Protein AF-A0AAW7HRW5-F1 (afdb_monomer_lite)

pLDDT: mean 77.69, std 19.2, range [45.69, 97.62]

Structure (mmCIF, N/CA/C/O backbone):
data_AF-A0AAW7HRW5-F1
#
_entry.id   AF-A0AAW7HRW5-F1
#
loop_
_atom_site.group_PDB
_atom_site.id
_atom_site.type_symbol
_atom_site.label_atom_id
_atom_site.label_alt_id
_atom_site.label_comp_id
_atom_site.label_asym_id
_atom_site.label_entity_id
_atom_site.label_seq_id
_atom_site.pdbx_PDB_ins_code
_atom_site.Cartn_x
_atom_site.Cartn_y
_atom_site.Cartn_z
_atom_site.occupancy
_atom_site.B_iso_or_equiv
_atom_site.auth_seq_id
_atom_site.auth_comp_id
_atom_site.auth_asym_id
_atom_site.auth_atom_id
_atom_site.pdbx_PDB_model_num
ATOM 1 N N . MET A 1 1 ? -2.945 5.505 -15.933 1.00 62.91 1 MET A N 1
ATOM 2 C CA . MET A 1 1 ? -2.258 4.802 -14.826 1.00 62.91 1 MET A CA 1
ATOM 3 C C . MET A 1 1 ? -3.229 4.757 -13.663 1.00 62.91 1 MET A C 1
ATOM 5 O O . MET A 1 1 ? -3.519 5.810 -13.116 1.00 62.91 1 MET A O 1
ATOM 9 N N . THR A 1 2 ? -3.783 3.588 -13.348 1.00 85.00 2 THR A N 1
ATOM 10 C CA . THR A 1 2 ? -4.808 3.455 -12.300 1.00 85.00 2 THR A CA 1
ATOM 11 C C . THR A 1 2 ? -4.146 2.931 -11.025 1.00 85.00 2 THR A C 1
ATOM 13 O O . THR A 1 2 ? -3.532 1.862 -11.084 1.00 85.00 2 THR A O 1
ATOM 16 N N . PRO A 1 3 ? -4.192 3.668 -9.900 1.00 92.25 3 PRO A N 1
ATOM 17 C CA . PRO A 1 3 ? -3.697 3.169 -8.622 1.00 92.25 3 PRO A CA 1
ATOM 18 C C . PRO A 1 3 ? -4.453 1.903 -8.200 1.00 92.25 3 PRO A C 1
ATOM 20 O O . PRO A 1 3 ? -5.649 1.780 -8.450 1.00 92.25 3 PRO A O 1
ATOM 23 N N . VAL A 1 4 ? -3.769 0.981 -7.526 1.00 94.44 4 VAL A N 1
ATOM 24 C CA . VAL A 1 4 ? -4.379 -0.216 -6.922 1.00 94.44 4 VAL A CA 1
ATOM 25 C C . VAL A 1 4 ? -4.208 -0.174 -5.410 1.00 94.44 4 VAL A C 1
ATOM 27 O O . VAL A 1 4 ? -3.217 0.367 -4.923 1.00 94.44 4 VAL A O 1
ATOM 30 N N . SER A 1 5 ? -5.144 -0.738 -4.647 1.00 96.00 5 SER A N 1
ATOM 31 C CA . SER A 1 5 ? -4.988 -0.815 -3.190 1.00 96.00 5 SER A CA 1
ATOM 32 C C . SER A 1 5 ? -3.771 -1.670 -2.812 1.00 96.00 5 SER A C 1
ATOM 34 O O . SER A 1 5 ? -3.409 -2.614 -3.522 1.00 96.00 5 SER A O 1
ATOM 36 N N . LEU A 1 6 ? -3.130 -1.361 -1.679 1.00 96.50 6 LEU A N 1
ATOM 37 C CA . LEU A 1 6 ? -2.000 -2.147 -1.173 1.00 96.50 6 LEU A CA 1
ATOM 38 C C . LEU A 1 6 ? -2.395 -3.612 -0.947 1.00 96.50 6 LEU A C 1
ATOM 40 O O . LEU A 1 6 ? -1.597 -4.495 -1.244 1.00 96.50 6 LEU A O 1
ATOM 44 N N . THR A 1 7 ? -3.612 -3.868 -0.461 1.00 96.44 7 THR A N 1
ATOM 45 C CA . THR A 1 7 ? -4.134 -5.226 -0.256 1.00 96.44 7 THR A CA 1
ATOM 46 C C . THR A 1 7 ? -4.174 -5.997 -1.571 1.00 96.44 7 THR A C 1
ATOM 48 O O . THR A 1 7 ? -3.515 -7.023 -1.681 1.00 96.44 7 THR A O 1
ATOM 51 N N . HIS A 1 8 ? -4.804 -5.441 -2.613 1.00 96.12 8 HIS A N 1
ATOM 52 C CA . HIS A 1 8 ? -4.851 -6.082 -3.929 1.00 96.12 8 HIS A CA 1
ATOM 53 C C . HIS A 1 8 ? -3.446 -6.268 -4.529 1.00 96.12 8 HIS A C 1
ATOM 55 O O . HIS A 1 8 ? -3.120 -7.311 -5.090 1.00 96.12 8 HIS A O 1
ATOM 61 N N . PHE A 1 9 ? -2.566 -5.275 -4.370 1.00 95.69 9 PHE A N 1
ATOM 62 C CA . PHE A 1 9 ? -1.180 -5.372 -4.828 1.00 95.69 9 PHE A CA 1
ATOM 63 C C . PHE A 1 9 ? -0.406 -6.510 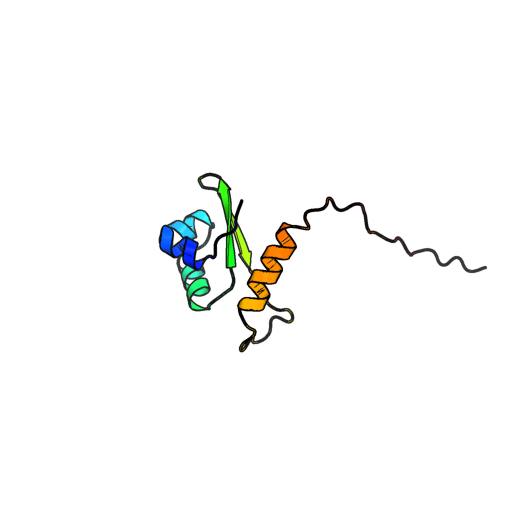-4.141 1.00 95.69 9 PHE A C 1
ATOM 65 O O . PHE A 1 9 ? 0.396 -7.191 -4.786 1.00 95.69 9 PHE A O 1
ATOM 72 N N . VAL A 1 10 ? -0.650 -6.721 -2.844 1.00 96.62 10 VAL A N 1
ATOM 73 C CA . VAL A 1 10 ? -0.095 -7.834 -2.066 1.00 96.62 10 VAL A CA 1
ATOM 74 C C . VAL A 1 10 ? -0.712 -9.162 -2.491 1.00 96.62 10 VAL A C 1
ATOM 76 O O . VAL A 1 10 ? 0.040 -10.121 -2.637 1.00 96.62 10 VAL A O 1
ATOM 79 N N . ASP A 1 11 ? -2.016 -9.229 -2.745 1.00 96.88 11 ASP A N 1
ATOM 80 C CA . ASP A 1 11 ? -2.691 -10.463 -3.167 1.00 96.88 11 ASP A CA 1
ATOM 81 C C . ASP A 1 11 ? -2.157 -10.967 -4.515 1.00 96.88 11 ASP A C 1
ATOM 83 O O . ASP A 1 11 ? -1.918 -12.161 -4.687 1.00 96.88 11 ASP A 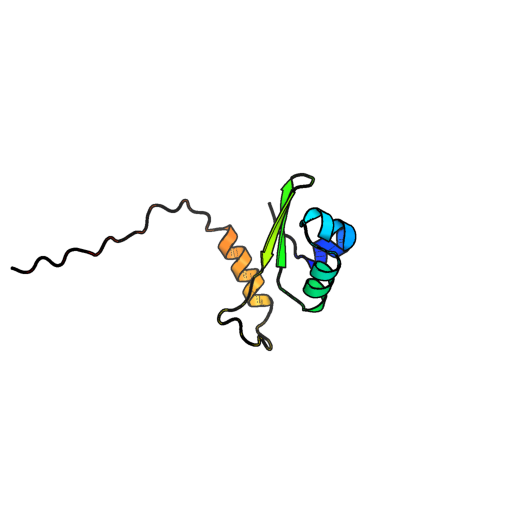O 1
ATOM 87 N N . CYS A 1 12 ? -1.863 -10.061 -5.453 1.00 94.62 12 CYS A N 1
ATOM 88 C CA . CYS A 1 12 ? -1.318 -10.437 -6.759 1.00 94.62 12 CYS A CA 1
ATOM 89 C C . CYS A 1 12 ? 0.155 -10.888 -6.731 1.00 94.62 12 CYS A C 1
ATOM 91 O O . CYS A 1 12 ? 0.591 -11.587 -7.644 1.00 94.62 12 CYS A O 1
ATOM 93 N N . ARG A 1 13 ? 0.961 -10.432 -5.760 1.00 93.56 13 ARG A N 1
ATOM 94 C CA . ARG A 1 13 ? 2.439 -10.570 -5.796 1.00 93.56 13 ARG A CA 1
ATOM 95 C C . ARG A 1 13 ? 3.040 -11.291 -4.590 1.00 93.56 13 ARG A C 1
ATOM 97 O O . ARG A 1 13 ? 4.190 -11.727 -4.631 1.00 93.56 13 ARG A O 1
ATOM 104 N N . GLY A 1 14 ? 2.292 -11.381 -3.501 1.00 96.19 14 GLY A N 1
ATOM 105 C CA . GLY A 1 14 ? 2.779 -11.752 -2.182 1.00 96.19 14 GLY A CA 1
ATOM 106 C C . GLY A 1 14 ? 3.478 -10.598 -1.452 1.00 96.19 14 GLY A C 1
ATOM 107 O O . GLY A 1 14 ? 4.063 -9.686 -2.042 1.00 96.19 14 GLY A O 1
ATOM 108 N N . GLN A 1 15 ? 3.471 -10.663 -0.117 1.00 95.88 15 GLN A N 1
ATOM 109 C CA . GLN A 1 15 ? 4.013 -9.603 0.745 1.00 95.88 15 GLN A CA 1
ATOM 110 C C . GLN A 1 15 ? 5.506 -9.336 0.518 1.00 95.88 15 GLN A C 1
ATOM 112 O O . GLN A 1 15 ? 5.938 -8.187 0.559 1.00 95.88 15 GLN A O 1
ATOM 117 N N . LYS A 1 16 ? 6.304 -10.388 0.288 1.00 96.69 16 LYS A N 1
ATOM 118 C CA . LYS A 1 16 ? 7.756 -10.267 0.094 1.00 96.69 16 LYS A CA 1
ATOM 119 C C . LYS A 1 16 ? 8.095 -9.524 -1.203 1.00 96.69 16 LYS A C 1
ATOM 121 O O . LYS A 1 16 ? 8.979 -8.670 -1.195 1.00 96.69 16 LYS A O 1
ATOM 126 N N . ASP A 1 17 ? 7.393 -9.823 -2.298 1.00 95.38 17 ASP A N 1
ATOM 127 C CA . ASP A 1 17 ? 7.588 -9.139 -3.584 1.00 95.38 17 ASP A CA 1
ATOM 128 C C . ASP A 1 17 ? 7.109 -7.687 -3.519 1.00 95.38 17 ASP A C 1
ATOM 130 O O . ASP A 1 17 ? 7.834 -6.777 -3.922 1.00 95.38 17 ASP A O 1
ATOM 134 N N . ALA A 1 18 ? 5.932 -7.466 -2.925 1.00 95.31 18 ALA A N 1
ATOM 135 C CA . ALA A 1 18 ? 5.377 -6.134 -2.726 1.00 95.31 18 ALA A CA 1
ATOM 136 C C . ALA A 1 18 ? 6.311 -5.244 -1.889 1.00 95.31 18 ALA A C 1
ATOM 138 O O . ALA A 1 18 ? 6.603 -4.115 -2.280 1.00 95.31 18 ALA A O 1
ATOM 139 N N . ALA A 1 19 ? 6.840 -5.770 -0.780 1.00 96.19 19 ALA A N 1
ATOM 140 C CA . ALA A 1 19 ? 7.796 -5.069 0.072 1.00 96.19 19 ALA A CA 1
ATOM 141 C C . ALA A 1 19 ? 9.069 -4.679 -0.691 1.00 96.19 19 ALA A C 1
ATOM 143 O O . ALA A 1 19 ? 9.476 -3.519 -0.646 1.00 96.19 19 ALA A O 1
ATOM 144 N N . ARG A 1 20 ? 9.647 -5.614 -1.461 1.00 95.38 20 ARG A N 1
ATOM 145 C CA . ARG A 1 20 ? 10.839 -5.349 -2.282 1.00 95.38 20 ARG A CA 1
ATOM 146 C C . ARG A 1 20 ? 10.597 -4.217 -3.282 1.00 95.38 20 ARG A C 1
ATOM 148 O O . ARG A 1 20 ? 11.422 -3.316 -3.384 1.00 95.38 20 ARG A O 1
ATOM 155 N N . ARG A 1 21 ? 9.464 -4.243 -3.991 1.00 94.38 21 ARG A N 1
ATOM 156 C CA . ARG A 1 21 ? 9.101 -3.234 -5.007 1.00 94.38 21 ARG A CA 1
ATOM 157 C C . ARG A 1 21 ? 8.821 -1.853 -4.419 1.00 94.38 21 ARG A C 1
ATOM 159 O O . ARG A 1 21 ? 9.036 -0.853 -5.095 1.00 94.38 21 ARG A O 1
ATOM 166 N N . LEU A 1 22 ? 8.343 -1.801 -3.178 1.00 94.06 22 LEU A N 1
ATOM 167 C CA . LEU A 1 22 ? 8.079 -0.558 -2.452 1.00 94.06 22 LEU A CA 1
ATOM 168 C C . LEU A 1 22 ? 9.296 -0.046 -1.666 1.00 94.06 22 LEU A C 1
ATOM 170 O O . LEU A 1 22 ? 9.216 1.027 -1.076 1.00 94.06 22 LEU A O 1
ATOM 174 N N . GLY A 1 23 ? 10.405 -0.794 -1.628 1.00 94.25 23 GLY A N 1
ATOM 175 C CA . GLY A 1 23 ? 11.575 -0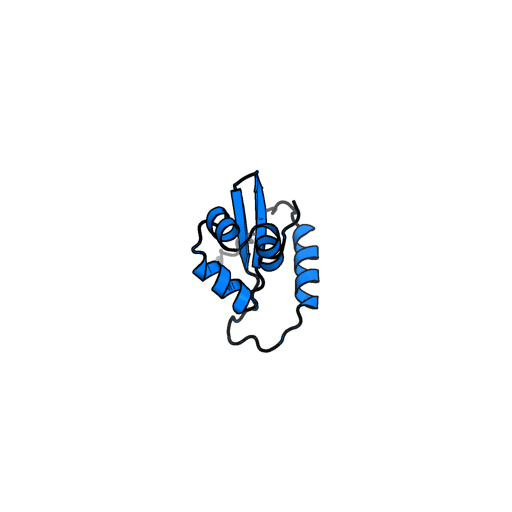.437 -0.820 1.00 94.25 23 GLY A CA 1
ATOM 176 C C . GLY A 1 23 ? 11.313 -0.503 0.689 1.00 94.25 23 GLY A C 1
ATOM 177 O O . GLY A 1 23 ? 11.889 0.266 1.453 1.00 94.25 23 GLY A O 1
ATOM 178 N N . LEU A 1 24 ? 10.421 -1.397 1.126 1.00 95.50 24 LEU A N 1
ATOM 179 C CA . LEU A 1 24 ? 10.004 -1.564 2.520 1.00 95.50 24 LEU A CA 1
ATOM 180 C C . LEU A 1 24 ? 10.377 -2.954 3.049 1.00 95.50 24 LEU A C 1
ATOM 182 O O . LEU A 1 24 ? 10.685 -3.876 2.294 1.00 95.50 24 LEU A O 1
ATOM 186 N N . SER A 1 25 ? 10.287 -3.141 4.367 1.00 97.62 25 SER A N 1
ATOM 187 C CA . SER A 1 25 ? 10.349 -4.478 4.962 1.00 97.62 25 SER A CA 1
ATOM 188 C C . SER A 1 25 ? 9.016 -5.220 4.802 1.00 97.62 25 SER A C 1
ATOM 190 O O . SER A 1 25 ? 7.942 -4.613 4.811 1.00 97.62 25 SER A O 1
ATO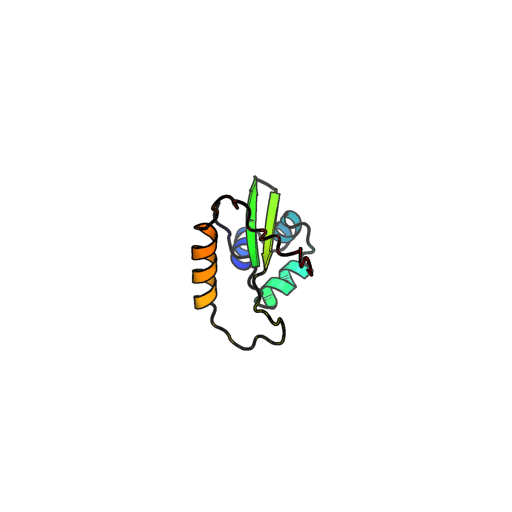M 192 N N . GLN A 1 26 ? 9.059 -6.556 4.728 1.00 97.50 26 GLN A N 1
ATOM 193 C CA . GLN A 1 26 ? 7.840 -7.379 4.730 1.00 97.50 26 GLN A CA 1
ATOM 194 C C . GLN A 1 26 ? 6.977 -7.101 5.974 1.00 97.50 26 GLN A C 1
ATOM 196 O O . GLN A 1 26 ? 5.753 -7.035 5.880 1.00 97.50 26 GLN A O 1
ATOM 201 N N . ALA A 1 27 ? 7.610 -6.878 7.131 1.00 97.56 27 ALA A N 1
ATOM 202 C CA . ALA A 1 27 ? 6.920 -6.548 8.375 1.00 97.56 27 ALA A CA 1
ATOM 203 C C . ALA A 1 27 ? 6.145 -5.219 8.288 1.00 97.56 27 ALA A C 1
ATOM 205 O O . ALA A 1 27 ? 5.038 -5.127 8.817 1.00 97.56 27 ALA A O 1
ATOM 206 N N . ALA A 1 28 ? 6.680 -4.208 7.593 1.00 97.31 28 ALA A N 1
ATOM 207 C CA . ALA A 1 28 ? 5.986 -2.938 7.380 1.00 97.31 28 ALA A CA 1
ATOM 208 C C . ALA A 1 28 ? 4.731 -3.113 6.510 1.00 97.31 28 ALA A C 1
ATOM 210 O O . ALA A 1 28 ? 3.673 -2.580 6.854 1.00 97.31 28 ALA A O 1
ATOM 211 N N . VAL A 1 29 ? 4.825 -3.910 5.438 1.00 97.50 29 VAL A N 1
ATOM 212 C CA . VAL A 1 29 ? 3.675 -4.249 4.581 1.00 97.50 29 VAL A CA 1
ATOM 213 C C . VAL A 1 29 ? 2.628 -5.039 5.368 1.00 97.50 29 VAL A C 1
ATOM 215 O O . VAL A 1 29 ? 1.458 -4.666 5.375 1.00 97.50 29 VAL A O 1
ATOM 218 N N . SER A 1 30 ? 3.051 -6.067 6.108 1.00 97.62 30 SER A N 1
ATOM 219 C CA . SER A 1 30 ? 2.164 -6.876 6.954 1.00 97.62 30 SER A CA 1
ATOM 220 C C . SER A 1 30 ? 1.444 -6.028 8.009 1.00 97.62 30 SER A C 1
ATOM 222 O O . SER A 1 30 ? 0.227 -6.134 8.173 1.00 97.62 30 SER A O 1
ATOM 224 N N . LYS A 1 31 ? 2.161 -5.109 8.675 1.00 97.25 31 LYS A N 1
ATOM 225 C CA . LYS A 1 31 ? 1.556 -4.160 9.619 1.00 97.25 31 LYS A CA 1
ATOM 226 C C . LYS A 1 31 ? 0.503 -3.300 8.932 1.00 97.25 31 LYS A C 1
ATOM 228 O O . LYS A 1 31 ? -0.577 -3.155 9.490 1.00 97.25 31 LYS A O 1
ATOM 233 N N . ALA A 1 32 ? 0.810 -2.754 7.757 1.00 96.00 32 ALA A N 1
ATOM 234 C CA . ALA A 1 32 ? -0.080 -1.839 7.059 1.00 96.00 32 ALA A CA 1
ATOM 235 C C . ALA A 1 32 ? -1.393 -2.500 6.618 1.00 96.00 32 ALA A C 1
ATOM 237 O O . ALA A 1 32 ? -2.462 -1.945 6.882 1.00 96.00 32 ALA A O 1
ATOM 238 N N . VAL A 1 33 ? -1.301 -3.704 6.039 1.00 95.38 33 VAL A N 1
ATOM 239 C CA . VAL A 1 33 ? -2.462 -4.521 5.652 1.00 95.38 33 VAL A CA 1
ATOM 240 C C . VAL A 1 33 ? -3.290 -4.882 6.885 1.00 95.38 33 VAL A C 1
ATOM 242 O O . VAL A 1 33 ? -4.489 -4.625 6.916 1.00 95.38 33 VAL A O 1
ATOM 245 N N . ARG A 1 34 ? -2.651 -5.391 7.947 1.00 95.25 34 ARG A N 1
ATOM 246 C CA . ARG A 1 34 ? -3.349 -5.787 9.181 1.00 95.25 34 ARG A CA 1
ATOM 247 C C . ARG A 1 34 ? -4.050 -4.618 9.872 1.00 95.25 34 ARG A C 1
ATOM 249 O O . ARG A 1 34 ? -5.108 -4.811 10.456 1.00 95.25 34 ARG A O 1
ATOM 256 N N . SER A 1 35 ? -3.465 -3.423 9.834 1.00 91.19 35 SER A N 1
ATOM 257 C CA . SER A 1 35 ? -4.071 -2.223 10.421 1.00 91.19 35 SER A CA 1
ATOM 258 C C . SER A 1 35 ? -5.188 -1.606 9.573 1.00 91.19 35 SER A C 1
ATOM 260 O O . SER A 1 35 ? -5.731 -0.588 9.984 1.00 91.19 35 SER A O 1
ATOM 262 N N . GLY A 1 36 ? -5.493 -2.160 8.392 1.00 89.81 36 GLY A N 1
ATOM 263 C CA . GLY A 1 36 ? -6.524 -1.620 7.503 1.00 89.81 36 GLY A CA 1
ATOM 264 C C . GLY A 1 36 ? -6.211 -0.213 6.986 1.00 89.81 36 GLY A C 1
ATOM 265 O O . GLY A 1 36 ? -7.121 0.590 6.811 1.00 89.81 36 GLY A O 1
ATOM 266 N N . ARG A 1 37 ? -4.927 0.122 6.784 1.00 92.19 37 ARG A N 1
ATOM 267 C CA . ARG A 1 37 ? -4.540 1.447 6.271 1.00 92.19 37 ARG A CA 1
ATOM 268 C C . ARG A 1 37 ? -4.972 1.588 4.817 1.00 92.19 37 ARG A C 1
ATOM 270 O O . ARG A 1 37 ? -4.678 0.716 3.998 1.00 92.19 37 ARG A O 1
ATOM 277 N N . THR A 1 38 ? -5.578 2.722 4.481 1.00 93.12 38 THR A N 1
ATOM 278 C CA . THR A 1 38 ? -5.963 3.034 3.103 1.00 93.12 38 THR A CA 1
ATOM 279 C C . THR A 1 38 ? -4.749 3.517 2.314 1.00 93.12 38 THR A C 1
ATOM 281 O O . THR A 1 38 ? -4.429 4.704 2.279 1.00 93.12 38 THR A O 1
ATOM 284 N N . ILE A 1 39 ? -4.038 2.569 1.706 1.00 95.19 39 ILE A N 1
ATOM 285 C CA . ILE A 1 39 ? -2.821 2.815 0.927 1.00 95.19 39 ILE A CA 1
ATOM 286 C C . ILE A 1 39 ? -3.056 2.389 -0.515 1.00 95.19 39 ILE A C 1
ATOM 288 O O . ILE A 1 39 ? -3.550 1.287 -0.764 1.00 95.19 39 ILE A O 1
ATOM 292 N N . TYR A 1 40 ? -2.628 3.232 -1.450 1.00 95.69 40 TYR A N 1
ATOM 293 C CA . TYR A 1 40 ? -2.659 2.957 -2.880 1.00 95.69 40 TYR A CA 1
ATOM 294 C C . TYR A 1 40 ? -1.248 2.916 -3.454 1.00 95.69 40 TYR A C 1
ATOM 296 O O . TYR A 1 40 ? -0.370 3.679 -3.049 1.00 95.69 40 TYR A O 1
ATOM 304 N N . VAL A 1 41 ? -1.042 2.014 -4.408 1.00 95.50 41 VAL A N 1
ATOM 305 C CA . VAL A 1 41 ? 0.214 1.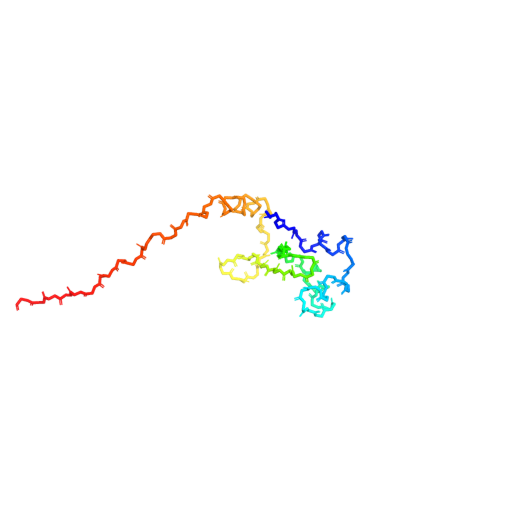785 -5.117 1.00 95.50 41 VAL A CA 1
ATOM 306 C C . VAL A 1 41 ? 0.028 2.165 -6.583 1.00 95.50 41 VAL A C 1
ATOM 308 O O . VAL A 1 41 ? -0.916 1.729 -7.242 1.00 95.50 41 VAL A O 1
ATOM 311 N N . VAL A 1 42 ? 0.957 2.958 -7.103 1.00 94.19 42 VAL A N 1
ATOM 312 C CA . VAL A 1 42 ? 1.035 3.368 -8.506 1.00 94.19 42 VAL A CA 1
ATOM 313 C C . VAL A 1 42 ? 2.277 2.736 -9.122 1.00 94.19 42 VAL A C 1
ATOM 315 O O . VAL A 1 42 ? 3.394 2.959 -8.654 1.00 94.19 42 VAL A O 1
ATOM 318 N N . SER A 1 43 ? 2.099 1.953 -10.186 1.00 90.38 43 SER A N 1
ATOM 319 C CA . SER A 1 43 ? 3.225 1.456 -10.983 1.00 90.38 43 SER A CA 1
ATOM 320 C C . SER A 1 43 ? 3.744 2.576 -11.882 1.00 90.38 43 SER A C 1
ATOM 322 O O . SER A 1 43 ? 2.984 3.135 -12.663 1.00 90.38 43 SER A O 1
ATOM 324 N N . LEU A 1 44 ? 5.034 2.896 -11.767 1.00 87.50 44 LEU A N 1
ATOM 325 C CA . LEU A 1 44 ? 5.764 3.885 -12.572 1.00 87.50 44 LEU A CA 1
ATOM 326 C C . LEU A 1 44 ? 6.595 3.225 -13.692 1.00 87.50 44 LEU A C 1
ATOM 328 O O . LEU A 1 44 ? 7.424 3.878 -14.321 1.00 87.50 44 LEU A O 1
ATOM 332 N N . GLY A 1 45 ? 6.433 1.916 -13.892 1.00 82.75 45 GLY A N 1
ATOM 333 C CA . GLY A 1 45 ? 7.238 1.074 -14.776 1.00 82.75 45 GLY A CA 1
ATOM 334 C C . GLY A 1 45 ? 7.332 -0.357 -14.239 1.00 82.75 45 GLY A C 1
ATOM 335 O O . GLY A 1 45 ? 6.810 -0.649 -13.161 1.00 82.75 45 GLY A O 1
ATOM 336 N N . ALA A 1 46 ? 8.018 -1.241 -14.972 1.00 77.06 46 ALA A N 1
ATOM 337 C CA . ALA A 1 46 ? 8.065 -2.679 -14.677 1.00 77.06 46 ALA A CA 1
ATOM 338 C C . ALA A 1 46 ? 8.453 -2.996 -13.221 1.00 77.06 46 ALA A C 1
ATOM 340 O O . ALA A 1 46 ? 7.817 -3.841 -12.595 1.00 77.06 46 ALA A O 1
ATOM 341 N N . ASP A 1 47 ? 9.422 -2.268 -12.656 1.00 82.00 47 ASP A N 1
ATOM 342 C CA . ASP A 1 47 ? 9.903 -2.488 -11.284 1.00 82.00 47 ASP A CA 1
ATOM 343 C C . ASP A 1 47 ? 9.852 -1.265 -10.372 1.00 82.00 47 ASP A C 1
ATOM 345 O O . ASP A 1 47 ? 10.169 -1.363 -9.188 1.00 82.00 47 ASP A O 1
ATOM 349 N N . ARG A 1 48 ? 9.393 -0.119 -10.881 1.00 85.12 48 ARG A N 1
ATOM 350 C CA . ARG A 1 48 ? 9.265 1.098 -10.076 1.00 85.12 48 ARG A CA 1
ATOM 351 C C . ARG A 1 48 ? 7.828 1.279 -9.628 1.00 85.12 48 ARG A C 1
ATOM 353 O O . ARG A 1 48 ? 6.918 1.316 -10.451 1.00 85.12 48 ARG A O 1
ATOM 360 N N . CYS A 1 49 ? 7.635 1.417 -8.325 1.00 92.25 49 CYS A N 1
ATOM 361 C CA . CYS A 1 49 ? 6.341 1.710 -7.725 1.00 92.25 49 CYS A CA 1
ATOM 362 C C . CYS A 1 49 ? 6.469 2.926 -6.806 1.00 92.25 49 CYS A C 1
ATOM 364 O O . CYS A 1 49 ? 7.497 3.116 -6.158 1.00 92.25 49 CYS A O 1
ATOM 366 N N . ALA A 1 50 ? 5.415 3.728 -6.744 1.00 92.81 50 ALA A N 1
ATOM 367 C CA . ALA A 1 50 ? 5.199 4.715 -5.695 1.00 92.81 50 ALA A CA 1
ATOM 368 C C . ALA A 1 50 ? 3.947 4.326 -4.906 1.00 92.81 50 ALA A C 1
ATOM 370 O O . ALA A 1 50 ? 3.086 3.615 -5.423 1.00 92.81 50 ALA A O 1
ATOM 371 N N . ALA A 1 51 ? 3.838 4.782 -3.662 1.00 95.12 51 ALA A N 1
ATOM 372 C CA . ALA A 1 51 ? 2.647 4.568 -2.854 1.00 95.12 51 ALA A CA 1
ATOM 373 C C . ALA A 1 51 ? 2.313 5.814 -2.037 1.00 95.12 51 ALA A C 1
ATOM 375 O O . ALA A 1 51 ? 3.210 6.561 -1.644 1.00 95.12 51 ALA A O 1
ATOM 376 N N . PHE A 1 52 ? 1.028 6.011 -1.771 1.00 94.56 52 PHE A N 1
ATOM 377 C CA . PHE A 1 52 ? 0.529 7.076 -0.909 1.00 94.56 52 PHE A CA 1
ATOM 378 C C . PHE A 1 52 ? -0.553 6.534 0.025 1.00 94.56 52 PHE A C 1
ATOM 380 O O . PHE A 1 52 ? -1.265 5.583 -0.303 1.00 94.56 52 PHE A O 1
ATOM 387 N N . GLU A 1 53 ? -0.644 7.129 1.210 1.00 94.56 53 GLU A N 1
ATOM 388 C CA . GLU A 1 53 ? -1.651 6.804 2.216 1.00 94.56 53 GLU A CA 1
ATOM 389 C C . GLU A 1 53 ? -2.663 7.936 2.306 1.00 94.56 53 GLU A C 1
ATOM 391 O O . GLU A 1 53 ? -2.288 9.109 2.355 1.00 94.56 53 GLU A O 1
ATOM 396 N N . ILE A 1 54 ? -3.937 7.570 2.386 1.00 90.38 54 ILE A N 1
ATOM 397 C CA . ILE A 1 54 ? -5.012 8.506 2.670 1.00 90.38 54 ILE A CA 1
ATOM 398 C C . ILE A 1 54 ? -5.469 8.280 4.104 1.00 90.38 54 ILE A C 1
ATOM 400 O O . ILE A 1 54 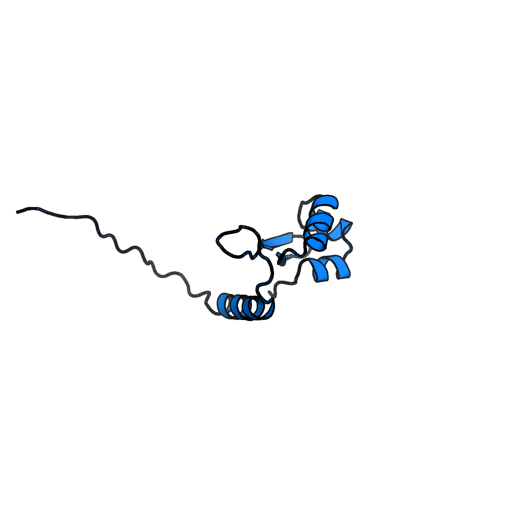? -5.785 7.163 4.514 1.00 90.38 54 ILE A O 1
ATOM 404 N N . ARG A 1 55 ? -5.509 9.367 4.869 1.00 86.50 55 ARG A N 1
ATOM 405 C CA . ARG A 1 55 ? -5.952 9.368 6.259 1.00 86.50 55 ARG A CA 1
ATOM 406 C C . ARG A 1 55 ? -6.709 10.650 6.561 1.00 86.50 55 ARG A C 1
ATOM 408 O O . ARG A 1 55 ? -6.378 11.705 6.026 1.00 86.50 55 ARG A O 1
ATOM 415 N N . SER A 1 56 ? -7.693 10.558 7.448 1.00 83.12 56 SER A N 1
ATOM 416 C CA . SER A 1 56 ? -8.410 11.730 7.938 1.00 83.12 56 SER A CA 1
ATOM 417 C C . SER A 1 56 ? -7.475 12.679 8.687 1.00 83.12 56 SER A C 1
ATOM 419 O O . SER A 1 56 ? -6.525 12.250 9.353 1.00 83.12 56 SER A O 1
ATOM 421 N N . PHE A 1 57 ? -7.797 13.967 8.623 1.00 80.81 57 PHE A N 1
ATOM 422 C CA . PHE A 1 57 ? -7.208 14.996 9.466 1.00 80.81 57 PHE A CA 1
ATOM 423 C C . PHE A 1 57 ? -8.293 15.575 10.397 1.00 80.81 57 PHE A C 1
ATOM 425 O O . PHE A 1 57 ? -9.369 15.914 9.905 1.00 80.81 57 PHE A O 1
ATOM 432 N N . PRO A 1 58 ? -8.056 15.695 11.717 1.00 85.75 58 PRO A N 1
ATOM 433 C CA . PRO A 1 58 ? -6.878 15.237 12.442 1.00 85.75 58 PRO A CA 1
ATOM 434 C C . PRO A 1 58 ? -6.760 13.708 12.455 1.00 85.75 58 PRO A C 1
ATOM 436 O O . PRO A 1 58 ? -7.718 12.955 12.301 1.00 85.75 58 PRO A O 1
ATOM 439 N N . ALA A 1 59 ? -5.527 13.262 12.641 1.00 78.06 59 ALA A N 1
ATOM 440 C CA . ALA A 1 59 ? -5.097 11.882 12.468 1.00 78.06 59 ALA A CA 1
ATOM 441 C C . ALA A 1 59 ? -5.436 10.948 13.652 1.00 78.06 59 ALA A C 1
ATOM 443 O O . ALA A 1 59 ? -4.965 9.807 13.684 1.00 78.06 59 ALA A O 1
ATOM 444 N N . VAL A 1 60 ? -6.184 11.447 14.639 1.00 67.75 60 VAL A N 1
ATOM 445 C CA . VAL A 1 60 ? -6.366 10.826 15.955 1.00 67.75 60 VAL A CA 1
ATOM 446 C C . VAL A 1 60 ? -7.563 9.877 15.922 1.00 67.75 60 VAL A C 1
ATOM 448 O O . VAL A 1 60 ? -8.680 10.311 15.674 1.00 67.75 60 VAL A O 1
ATOM 451 N N . GLY A 1 61 ? -7.317 8.588 16.183 1.00 62.19 61 GLY A N 1
ATOM 452 C CA . GLY A 1 61 ? -8.341 7.596 16.533 1.00 62.19 61 GLY A CA 1
ATOM 453 C C . GLY A 1 61 ? -9.547 7.532 15.593 1.00 62.19 61 GLY A C 1
ATOM 454 O O . GLY A 1 61 ? -10.667 7.786 16.023 1.00 62.19 61 GLY A O 1
ATOM 455 N N . ALA A 1 62 ? -9.343 7.181 14.321 1.00 54.88 62 ALA A N 1
ATOM 456 C CA . ALA A 1 62 ? -10.450 6.972 13.390 1.00 54.88 62 ALA A CA 1
ATOM 457 C C . ALA A 1 62 ? -11.217 5.680 13.734 1.00 54.88 62 ALA A C 1
ATOM 459 O O . ALA A 1 62 ? -10.969 4.618 13.168 1.00 54.88 62 ALA A O 1
ATOM 460 N N . SER A 1 63 ? -12.156 5.776 14.675 1.00 53.78 63 SER A N 1
ATOM 461 C CA . SER A 1 63 ? -13.282 4.850 14.757 1.00 53.78 63 SER A CA 1
ATOM 462 C C . SER A 1 63 ? -14.299 5.263 13.686 1.00 53.78 63 SER A C 1
ATOM 464 O O . SER A 1 63 ? -14.963 6.286 13.818 1.00 53.78 63 SER A O 1
ATOM 466 N N . GLY A 1 64 ? -14.357 4.508 12.587 1.00 56.59 64 GLY A N 1
ATOM 467 C CA . GLY A 1 64 ? -15.558 4.374 11.754 1.00 56.59 64 GLY A CA 1
ATOM 468 C C . GLY A 1 64 ? -16.016 5.570 10.911 1.00 56.59 64 GLY A C 1
ATOM 469 O O . GLY A 1 64 ? -17.160 5.988 11.051 1.00 56.59 64 GLY A O 1
ATOM 470 N N . LYS A 1 65 ? -15.203 6.067 9.968 1.00 54.81 65 LYS A N 1
ATOM 471 C CA . LYS A 1 65 ? -15.738 6.838 8.824 1.00 54.81 65 LYS A CA 1
ATOM 472 C C . LYS A 1 65 ? -15.600 6.028 7.536 1.00 54.81 65 LYS A C 1
ATOM 474 O O . LYS A 1 65 ? -14.551 5.444 7.277 1.00 54.81 65 LYS A O 1
ATOM 479 N N . THR A 1 66 ? -16.714 5.925 6.822 1.00 54.09 66 THR A N 1
ATOM 480 C CA . THR A 1 66 ? -17.051 4.915 5.817 1.00 54.09 66 THR A CA 1
ATOM 481 C C . THR A 1 66 ? -16.153 4.991 4.585 1.00 54.09 66 THR A C 1
ATOM 483 O O . THR A 1 66 ? -15.916 6.057 4.032 1.00 54.09 66 THR A O 1
ATOM 486 N N . LEU A 1 67 ? -15.680 3.828 4.135 1.00 56.50 67 LEU A N 1
ATOM 487 C CA . LEU A 1 67 ? -14.776 3.642 2.993 1.00 56.50 67 LEU A CA 1
ATOM 488 C C . LEU A 1 67 ? -15.356 4.185 1.665 1.00 56.50 67 LEU A C 1
ATOM 490 O O . LEU A 1 67 ? -14.597 4.559 0.777 1.00 56.50 67 LEU A O 1
ATOM 494 N N . ALA A 1 68 ? -16.688 4.295 1.578 1.00 56.88 68 ALA A N 1
ATOM 495 C CA . ALA A 1 68 ? -17.426 4.800 0.419 1.00 56.88 68 ALA A CA 1
ATOM 496 C C . ALA A 1 68 ? -17.100 6.265 0.069 1.00 56.88 68 ALA A C 1
ATOM 498 O O . ALA A 1 68 ? -16.906 6.577 -1.102 1.00 56.88 68 ALA A O 1
ATOM 499 N N . ASP A 1 69 ? -16.931 7.140 1.067 1.00 60.84 69 ASP A N 1
ATOM 500 C CA . ASP A 1 69 ? -16.674 8.571 0.822 1.00 60.84 69 ASP A CA 1
ATOM 501 C C . ASP A 1 69 ? -15.260 8.821 0.257 1.00 60.84 69 ASP A C 1
ATOM 503 O O . ASP A 1 69 ? -14.970 9.857 -0.343 1.00 60.84 69 ASP A O 1
ATOM 507 N N . LEU A 1 70 ? -14.346 7.866 0.452 1.00 63.56 70 LEU A N 1
ATOM 508 C CA . LEU A 1 70 ? -12.943 8.013 0.081 1.00 63.56 70 LEU A CA 1
ATOM 509 C C . LEU A 1 70 ? -12.662 7.590 -1.364 1.00 63.56 70 LEU A C 1
ATOM 511 O O . LEU A 1 70 ? -11.859 8.231 -2.042 1.00 63.56 70 LEU A O 1
ATOM 515 N N . GLU A 1 71 ? -13.308 6.524 -1.841 1.00 64.00 71 GLU A N 1
ATOM 516 C CA . GLU A 1 71 ? -13.199 6.090 -3.242 1.00 64.00 71 GLU A CA 1
ATOM 517 C C . GLU A 1 71 ? -13.743 7.164 -4.197 1.00 64.00 71 GLU A C 1
ATOM 519 O O . GLU A 1 71 ? -13.150 7.432 -5.250 1.00 64.00 71 GLU A O 1
ATOM 524 N N . GLU A 1 72 ? -14.810 7.852 -3.782 1.00 62.34 72 GLU A N 1
ATOM 525 C CA . GLU A 1 72 ? -15.379 8.983 -4.512 1.00 62.34 72 GLU A CA 1
ATOM 526 C C . GLU A 1 72 ? -14.396 10.170 -4.569 1.00 62.34 72 GLU A C 1
ATOM 528 O O . GLU A 1 72 ? -14.121 10.691 -5.654 1.00 62.34 72 GLU A O 1
ATOM 533 N N . MET A 1 73 ? -13.741 10.526 -3.453 1.00 64.19 73 MET A N 1
ATOM 534 C CA . MET A 1 73 ? -12.713 11.584 -3.438 1.00 64.19 73 MET A CA 1
ATOM 535 C C . MET A 1 73 ? -11.507 11.284 -4.340 1.00 64.19 73 MET A C 1
ATOM 537 O O . MET A 1 73 ? -10.993 12.187 -5.012 1.00 64.19 73 MET A O 1
ATOM 541 N N . ILE A 1 74 ? -11.034 10.035 -4.373 1.00 65.19 74 ILE A N 1
ATOM 542 C CA . ILE A 1 74 ? -9.891 9.647 -5.218 1.00 65.19 74 ILE A CA 1
ATOM 543 C C . ILE A 1 74 ? -10.256 9.795 -6.695 1.00 65.19 74 ILE A C 1
ATOM 545 O O . ILE A 1 74 ? -9.451 10.299 -7.480 1.00 65.19 74 ILE A O 1
ATOM 549 N N . THR A 1 75 ? -11.479 9.417 -7.062 1.00 60.75 75 THR A N 1
ATOM 550 C CA . THR A 1 75 ? -11.982 9.548 -8.433 1.00 60.75 75 THR A CA 1
ATOM 551 C C . THR A 1 75 ? -12.036 11.015 -8.874 1.00 60.75 75 THR A C 1
ATOM 553 O O . THR A 1 75 ? -11.564 11.341 -9.964 1.00 60.75 75 THR A O 1
ATOM 556 N N . VAL A 1 76 ? -12.514 11.916 -8.008 1.00 58.50 76 VAL A N 1
ATOM 557 C CA . VAL A 1 76 ? -12.579 13.363 -8.292 1.00 58.50 76 VAL A CA 1
ATOM 558 C C . VAL A 1 76 ? -11.179 13.981 -8.439 1.00 58.50 76 VAL A C 1
ATOM 560 O O . VAL A 1 76 ? -10.936 14.773 -9.349 1.00 58.50 76 VAL A O 1
ATOM 563 N N . SER A 1 77 ? -10.222 13.572 -7.603 1.00 57.03 77 SER A N 1
ATOM 564 C CA . SER A 1 77 ? -8.850 14.115 -7.596 1.00 57.03 77 SER A CA 1
ATOM 565 C C . SER A 1 77 ? -8.059 13.809 -8.877 1.00 57.03 77 SER A C 1
ATOM 567 O O . SER A 1 77 ? -7.212 14.595 -9.298 1.00 57.03 77 SER A O 1
ATOM 569 N N . VAL A 1 78 ? -8.327 12.666 -9.521 1.00 56.16 78 VAL A N 1
ATOM 570 C CA . VAL A 1 78 ? -7.667 12.265 -10.780 1.00 56.16 78 VAL A CA 1
ATOM 571 C C . VAL A 1 78 ? -8.151 13.109 -11.970 1.00 56.16 78 VAL A C 1
ATOM 573 O O . VAL A 1 78 ? -7.429 13.247 -12.956 1.00 56.16 78 VAL A O 1
ATOM 576 N N . GLN A 1 79 ? -9.331 13.729 -11.876 1.00 51.47 79 GLN A N 1
ATOM 577 C CA . GLN A 1 79 ? -9.906 14.566 -12.936 1.00 51.47 79 GLN A CA 1
ATOM 578 C C . GLN A 1 79 ? -9.443 16.033 -12.876 1.00 51.47 79 GLN A C 1
ATOM 580 O O . GLN A 1 79 ? -9.531 16.743 -13.877 1.00 51.47 79 GLN A O 1
ATOM 585 N N . SER A 1 80 ? -8.905 16.493 -11.741 1.00 46.38 80 SER A N 1
ATOM 586 C CA . SER A 1 80 ? -8.512 17.893 -11.528 1.00 46.38 80 SER A CA 1
ATOM 587 C C . SER A 1 80 ? -7.016 18.166 -11.712 1.00 46.38 80 SER A C 1
ATOM 589 O O . SER A 1 80 ? -6.521 19.164 -11.188 1.00 46.38 80 SER A O 1
ATOM 591 N N . ALA A 1 81 ? -6.281 17.328 -12.453 1.00 47.78 81 ALA A N 1
ATOM 592 C CA . ALA A 1 81 ? -4.918 17.640 -12.900 1.00 47.78 81 ALA A CA 1
ATOM 593 C C . ALA A 1 81 ? -4.938 18.759 -13.966 1.00 47.78 81 ALA A C 1
ATOM 595 O O . ALA A 1 81 ? -4.516 18.580 -15.105 1.00 47.78 81 ALA A O 1
ATOM 596 N N . GLN A 1 82 ? -5.480 19.917 -13.596 1.00 50.06 82 GLN A N 1
ATOM 597 C CA . GLN A 1 82 ? -5.291 21.168 -14.304 1.00 50.06 82 GLN A CA 1
ATOM 598 C C . GLN A 1 82 ? -3.882 21.678 -13.969 1.00 50.06 82 GLN A C 1
ATOM 600 O O . GLN A 1 82 ? -3.461 21.591 -12.809 1.00 50.06 82 GLN A O 1
ATOM 605 N N . PRO A 1 83 ? -3.130 22.205 -14.947 1.00 45.69 83 PRO A N 1
ATOM 606 C CA . PRO A 1 83 ? -1.875 22.877 -14.657 1.00 45.69 83 PRO A CA 1
ATOM 607 C C . PRO A 1 83 ? -2.168 24.055 -13.720 1.00 45.69 83 PRO A C 1
ATOM 609 O O . PRO A 1 83 ? -2.997 24.906 -14.033 1.00 45.69 83 PRO A O 1
ATOM 612 N N . LEU A 1 84 ? -1.512 24.078 -12.556 1.00 48.81 84 LEU A N 1
ATOM 613 C CA . LEU A 1 84 ? -1.588 25.167 -11.581 1.00 48.81 84 LEU A CA 1
ATOM 614 C C . LEU A 1 84 ? -1.097 26.467 -12.239 1.00 48.81 84 LEU A C 1
ATOM 616 O O . LEU A 1 84 ? 0.092 26.781 -12.209 1.00 48.81 84 LEU A O 1
ATOM 620 N N . HIS A 1 85 ? -2.009 27.223 -12.850 1.00 46.94 85 HIS A N 1
ATOM 621 C CA . HIS A 1 85 ? -1.784 28.638 -13.102 1.00 46.94 85 HIS A CA 1
ATOM 622 C C . HIS A 1 85 ? -1.767 29.340 -11.742 1.00 46.94 85 HIS A C 1
ATOM 624 O O . HIS A 1 85 ? -2.612 29.074 -10.886 1.00 46.94 85 HIS A O 1
ATOM 630 N N . GLY A 1 86 ? -0.726 30.138 -11.517 1.00 58.84 86 GLY A N 1
ATOM 631 C CA . GLY A 1 86 ? -0.296 30.578 -10.197 1.00 58.84 86 GLY A CA 1
ATOM 632 C C . GLY A 1 86 ? -1.405 31.228 -9.377 1.00 58.84 86 GLY A C 1
ATOM 633 O O . GLY A 1 86 ? -2.002 32.216 -9.786 1.00 58.84 86 GLY A O 1
ATOM 634 N N . SER A 1 87 ? -1.620 30.698 -8.177 1.00 51.97 87 SER A N 1
ATOM 635 C CA . SER A 1 87 ? -2.415 31.346 -7.143 1.00 51.97 87 SER A CA 1
ATOM 636 C C . SER A 1 87 ? -1.499 31.680 -5.974 1.00 51.97 87 SER A C 1
ATOM 638 O O . SER A 1 87 ? -1.442 30.960 -4.979 1.00 51.97 87 SER A O 1
ATOM 640 N N . VAL A 1 88 ? -0.761 32.780 -6.112 1.00 49.00 88 VAL A N 1
ATOM 641 C CA . VAL A 1 88 ? -0.179 33.492 -4.974 1.00 49.00 88 VAL A CA 1
ATOM 642 C C . VAL A 1 88 ? -0.714 34.914 -5.055 1.00 49.00 88 VAL A C 1
ATOM 644 O O . VAL A 1 88 ? -0.249 35.717 -5.859 1.00 49.00 88 VAL A O 1
ATOM 647 N N . HIS A 1 89 ? -1.739 35.220 -4.263 1.00 47.69 89 HIS A N 1
ATOM 648 C CA . HIS A 1 89 ? -2.114 36.607 -4.025 1.00 47.69 89 HIS A CA 1
ATOM 649 C C . HIS A 1 89 ? -1.090 37.206 -3.058 1.00 47.69 89 HIS A C 1
ATOM 651 O O . HIS A 1 89 ? -1.125 36.946 -1.857 1.00 47.69 89 HIS A O 1
ATOM 657 N N . SER A 1 90 ? -0.156 37.988 -3.595 1.00 50.25 90 SER A N 1
ATOM 658 C CA . SER A 1 90 ? 0.786 38.800 -2.824 1.00 50.25 90 SER A CA 1
ATOM 659 C C . SER A 1 90 ? 0.040 39.962 -2.161 1.00 50.25 90 SER A C 1
ATOM 661 O O . SER A 1 90 ? -0.005 41.061 -2.706 1.00 50.25 90 SER A O 1
ATOM 663 N N . TYR A 1 91 ? -0.574 39.744 -0.998 1.00 47.66 91 TYR A N 1
ATOM 664 C CA . TYR A 1 91 ? -0.997 40.852 -0.140 1.00 47.66 91 TYR A CA 1
ATOM 665 C C . TYR A 1 91 ? 0.154 41.145 0.835 1.00 47.66 91 TYR A C 1
ATOM 667 O O . TYR A 1 91 ? 0.388 40.444 1.815 1.00 47.66 91 TYR A O 1
ATOM 675 N N . SER A 1 92 ? 0.970 42.136 0.498 1.00 58.50 92 SER A N 1
ATOM 676 C CA . SER A 1 92 ? 1.901 42.787 1.424 1.00 58.50 92 SER A CA 1
ATOM 677 C C . SER A 1 92 ? 2.327 44.110 0.809 1.00 58.50 92 SER A C 1
ATOM 679 O O . SER A 1 92 ? 3.289 44.163 0.051 1.00 58.50 92 SER A O 1
ATOM 681 N N . ALA A 1 93 ? 1.564 45.155 1.114 1.00 48.75 93 ALA A N 1
ATOM 682 C CA . ALA A 1 93 ? 2.040 46.529 1.220 1.00 48.75 93 ALA A CA 1
ATOM 683 C C . ALA A 1 93 ? 0.905 47.361 1.830 1.00 48.75 93 ALA A C 1
ATOM 685 O O . ALA A 1 93 ? 0.072 47.915 1.116 1.00 48.75 93 ALA A O 1
ATOM 686 N N . GLU A 1 94 ? 0.854 47.423 3.160 1.00 51.88 94 GLU A N 1
ATOM 687 C CA . GLU A 1 94 ? 0.306 48.620 3.791 1.00 51.88 94 GLU A CA 1
ATOM 688 C C . GLU A 1 94 ? 1.301 49.753 3.529 1.00 51.88 94 GLU A C 1
ATOM 690 O O . GLU A 1 94 ? 2.460 49.675 3.936 1.00 51.88 94 GLU A O 1
ATOM 695 N N . VAL A 1 95 ? 0.863 50.786 2.812 1.00 50.41 95 VAL A N 1
ATOM 696 C CA . VAL A 1 95 ? 1.541 52.082 2.779 1.00 50.41 95 VAL A CA 1
ATOM 697 C C . VAL A 1 95 ? 0.630 53.040 3.538 1.00 50.41 95 VAL A C 1
ATOM 699 O O . VAL A 1 95 ? -0.460 53.369 3.076 1.00 50.41 95 VAL A O 1
ATOM 702 N N . LEU A 1 96 ? 1.059 53.393 4.751 1.00 46.66 96 LEU A N 1
ATOM 703 C CA . LEU A 1 96 ? 0.493 54.470 5.566 1.00 46.66 96 LEU A CA 1
ATOM 704 C C . LEU A 1 96 ? 0.811 55.844 4.927 1.00 46.66 96 LEU A C 1
ATOM 706 O O . LEU A 1 96 ? 1.785 55.931 4.176 1.00 46.66 96 LEU A O 1
ATOM 710 N N . PRO A 1 97 ? -0.023 56.871 5.191 1.00 66.38 97 PRO A N 1
ATOM 711 C CA . PRO A 1 97 ? -0.079 58.129 4.437 1.00 66.38 97 PRO A CA 1
ATOM 712 C C . PRO A 1 97 ? 1.120 59.063 4.631 1.00 66.38 97 PRO A C 1
ATOM 714 O O . PRO A 1 97 ? 1.748 59.025 5.714 1.00 66.38 97 PRO A O 1
#

Foldseek 3Di:
DDWDWLVVVCVVQNLCLSCVLAVHDSVVSVVCVVVVWGKTWDDPDDRHIDMDTDADPVRPDDDDDDPVVVVVVVVVVVVPPDPCPDDDPPPDDDDDD

InterPro domains:
  IPR000655 Regulatory protein cro-like [PF09048] (1-59)
  IPR010982 Lambda repressor-like, DNA-binding domain superfamily [SSF47413] (2-60)
  IPR038202 Regulatory protein cro superfamily [G3DSA:3.30.240.10] (2-63)

Organism: NCBI:txid1940621

Sequence (97 aa):
MTPVSLTHFVDCRGQKDAARRLGLSQAAVSKAVRSGRTIYVVSLGADRCAAFEIRSFPAVGASGKTLADLEEMITVSVQSAQPLHGSVHSYSAEVLP

Radius of gyration: 19.03 Å; chains: 1; bounding box: 29×70×31 Å

Secondary structure (DSSP, 8-state):
---EEHHHHHHHH-HHHHHHHHT--HHHHHHHHHTT--EEEEE-SSS-EEEEE---SS-S------THHHHHHHHHHHH------------------